Protein AF-A0A7Y2KHR9-F1 (afdb_monomer)

Sequence (99 aa):
PDAEYYEGTVRGVWEHKSEVDGLIRQAAENWRLERMTLVDRNILRLGAFEISRSGDIPFAVAINEAVDLGKRFGSEESGAFVNGILDQISEITRKKVRP

Mean predicted aligned error: 3.74 Å

Solvent-accessible surface area (backbone atoms only — not comparable to full-atom values): 5502 Å² total; per-residue (Å²): 137,54,72,68,55,53,51,51,50,55,50,47,37,63,78,41,38,71,60,38,55,46,48,51,46,68,42,31,81,92,48,63,70,87,77,47,53,77,56,54,47,51,38,48,38,51,33,45,38,55,50,69,65,73,56,98,65,58,57,69,56,44,40,51,56,33,19,52,50,19,56,72,70,46,51,94,60,28,22,62,53,45,38,58,40,47,52,43,40,50,52,56,47,53,57,71,71,52,130

Structure (mmCIF, N/CA/C/O backbone):
data_AF-A0A7Y2KHR9-F1
#
_entry.id   AF-A0A7Y2KHR9-F1
#
loop_
_atom_site.group_PDB
_atom_site.id
_atom_site.type_symbol
_atom_site.label_atom_id
_atom_site.label_alt_id
_atom_site.label_comp_id
_atom_site.label_asym_id
_atom_site.label_entity_id
_atom_site.label_seq_id
_atom_site.pdbx_PDB_ins_code
_atom_site.Cartn_x
_atom_site.Cartn_y
_atom_site.Cartn_z
_atom_site.occupancy
_atom_site.B_iso_or_equiv
_atom_site.auth_seq_id
_atom_site.auth_comp_id
_atom_site.auth_asym_id
_atom_site.auth_atom_id
_atom_site.pdbx_PDB_model_num
ATOM 1 N N . PRO A 1 1 ? 14.998 1.189 -9.710 1.00 65.25 1 PRO A N 1
ATOM 2 C CA . PRO A 1 1 ? 13.884 1.223 -10.687 1.00 65.25 1 PRO A CA 1
ATOM 3 C C . PRO A 1 1 ? 14.068 2.382 -11.675 1.00 65.25 1 PRO A C 1
ATOM 5 O O . PRO A 1 1 ? 14.627 3.409 -11.295 1.00 65.25 1 PRO A O 1
ATOM 8 N N . ASP A 1 2 ? 13.652 2.195 -12.925 1.00 82.44 2 ASP A N 1
ATOM 9 C CA . ASP A 1 2 ? 13.709 3.187 -14.006 1.00 82.44 2 ASP A CA 1
ATOM 10 C C . ASP A 1 2 ? 12.294 3.537 -14.508 1.00 82.44 2 ASP A C 1
ATOM 12 O O . ASP A 1 2 ? 11.293 3.075 -13.962 1.00 82.44 2 ASP A O 1
ATOM 16 N N . ALA A 1 3 ? 12.191 4.412 -15.511 1.00 83.69 3 ALA A N 1
ATOM 17 C CA . ALA A 1 3 ? 10.901 4.887 -16.012 1.00 83.69 3 ALA A CA 1
ATOM 18 C C . ALA A 1 3 ? 10.015 3.755 -16.566 1.00 83.69 3 ALA A C 1
ATOM 20 O O . ALA A 1 3 ? 8.804 3.774 -16.348 1.00 83.69 3 ALA A O 1
ATOM 21 N N . GLU A 1 4 ? 10.618 2.767 -17.230 1.00 86.06 4 GLU A N 1
ATOM 22 C CA . GLU A 1 4 ? 9.912 1.623 -17.811 1.00 86.06 4 GLU A CA 1
ATOM 23 C C . GLU A 1 4 ? 9.295 0.746 -16.716 1.00 86.06 4 GLU A C 1
ATOM 25 O O . GLU A 1 4 ? 8.126 0.364 -16.813 1.00 86.06 4 GLU A O 1
ATOM 30 N N . TYR A 1 5 ? 10.030 0.525 -15.619 1.00 85.25 5 TYR A N 1
ATOM 31 C CA . TYR A 1 5 ? 9.498 -0.146 -14.435 1.00 85.25 5 TYR A CA 1
ATOM 32 C C . TYR A 1 5 ? 8.238 0.550 -13.898 1.00 85.25 5 TYR A C 1
ATOM 34 O O . TYR A 1 5 ? 7.205 -0.090 -13.694 1.00 85.25 5 TYR A O 1
ATOM 42 N N . TYR A 1 6 ? 8.297 1.868 -13.684 1.00 85.56 6 TYR A N 1
ATOM 43 C CA . TYR A 1 6 ? 7.169 2.606 -13.107 1.00 85.56 6 TYR A CA 1
ATOM 44 C C . TYR A 1 6 ? 5.949 2.639 -14.036 1.00 85.56 6 TYR A C 1
ATOM 46 O O . TYR A 1 6 ? 4.820 2.492 -13.562 1.00 85.56 6 TYR A O 1
ATOM 54 N N . GLU A 1 7 ? 6.156 2.798 -15.345 1.00 88.62 7 GLU A N 1
ATOM 55 C CA . GLU A 1 7 ? 5.073 2.731 -16.330 1.00 88.62 7 GLU A CA 1
ATOM 56 C C . GLU A 1 7 ? 4.409 1.348 -16.328 1.00 88.62 7 GLU A C 1
ATOM 58 O O . GLU A 1 7 ? 3.177 1.252 -16.265 1.00 88.62 7 GLU A O 1
ATOM 63 N N . GLY A 1 8 ? 5.217 0.284 -16.319 1.00 90.00 8 GLY A N 1
ATOM 64 C CA . GLY A 1 8 ? 4.746 -1.095 -16.234 1.00 90.00 8 GLY A CA 1
ATOM 65 C C . GLY A 1 8 ? 3.910 -1.349 -14.980 1.00 90.00 8 GLY A C 1
ATOM 66 O O . GLY A 1 8 ? 2.824 -1.925 -15.072 1.00 90.00 8 GLY A O 1
ATOM 67 N N . THR A 1 9 ? 4.353 -0.855 -13.822 1.00 89.31 9 THR A N 1
ATOM 68 C CA . THR A 1 9 ? 3.613 -0.979 -12.558 1.00 89.31 9 THR A CA 1
ATOM 69 C C . THR A 1 9 ? 2.278 -0.242 -12.607 1.00 89.31 9 THR A C 1
ATOM 71 O O . THR A 1 9 ? 1.246 -0.816 -12.258 1.00 89.31 9 THR A O 1
ATOM 74 N N . VAL A 1 10 ? 2.251 1.008 -13.078 1.00 91.88 10 VAL A N 1
ATOM 75 C CA . VAL A 1 10 ? 1.005 1.791 -13.166 1.00 91.88 10 VAL A CA 1
ATOM 76 C C . VAL A 1 10 ? 0.015 1.149 -14.138 1.00 91.88 10 VAL A C 1
ATOM 78 O O . VAL A 1 10 ? -1.168 1.010 -13.810 1.00 91.88 10 VAL A O 1
ATOM 81 N N . ARG A 1 11 ? 0.485 0.721 -15.314 1.00 94.38 11 ARG A N 1
ATOM 82 C CA . ARG A 1 11 ? -0.347 0.003 -16.284 1.00 94.38 11 ARG A CA 1
ATOM 83 C C . ARG A 1 11 ? -0.865 -1.308 -15.696 1.00 94.38 11 ARG A C 1
ATOM 85 O O . ARG A 1 11 ? -2.060 -1.577 -15.783 1.00 94.38 11 ARG A O 1
ATOM 92 N N . GLY A 1 12 ? -0.002 -2.077 -15.042 1.00 93.50 12 GLY A N 1
ATOM 93 C CA . GLY A 1 12 ? -0.369 -3.334 -14.402 1.00 93.50 12 GLY A CA 1
ATOM 94 C C . GLY A 1 12 ? -1.433 -3.157 -13.317 1.00 93.50 12 GLY A C 1
ATOM 95 O O . GLY A 1 12 ? -2.422 -3.888 -13.304 1.00 93.50 12 GLY A O 1
ATOM 96 N N . VAL A 1 13 ? -1.310 -2.131 -12.469 1.00 94.94 13 VAL A N 1
ATOM 97 C CA . VAL A 1 13 ? -2.356 -1.765 -11.499 1.00 94.94 13 VAL A CA 1
ATOM 98 C C . VAL A 1 13 ? -3.681 -1.472 -12.196 1.00 94.94 13 VAL A C 1
ATOM 100 O O . VAL A 1 13 ? -4.731 -1.891 -11.710 1.00 94.94 13 VAL A O 1
ATOM 103 N N . TRP A 1 14 ? -3.656 -0.744 -13.314 1.00 95.69 14 TRP A N 1
ATOM 104 C CA . TRP A 1 14 ? -4.868 -0.410 -14.059 1.00 95.69 14 TRP A CA 1
ATOM 105 C C . TRP A 1 14 ? -5.538 -1.650 -14.662 1.00 95.69 14 TRP A C 1
ATOM 107 O O . TRP A 1 14 ? -6.742 -1.844 -14.494 1.00 95.69 14 TRP A O 1
ATOM 117 N N . GLU A 1 15 ? -4.757 -2.516 -15.304 1.00 96.81 15 GLU A N 1
ATOM 118 C CA . GLU A 1 15 ? -5.226 -3.755 -15.935 1.00 96.81 15 GLU A CA 1
ATOM 119 C C . GLU A 1 15 ? -5.760 -4.765 -14.907 1.00 96.81 15 GLU A C 1
ATOM 121 O O . GLU A 1 15 ? -6.783 -5.409 -15.135 1.00 96.81 15 GLU A O 1
ATOM 126 N N . HIS A 1 16 ? -5.127 -4.848 -13.733 1.00 95.69 16 HIS A N 1
ATOM 127 C CA . HIS A 1 16 ? -5.479 -5.786 -12.660 1.00 95.69 16 HIS A CA 1
ATOM 128 C C . HIS A 1 16 ? -6.285 -5.141 -11.531 1.00 95.69 16 HIS A C 1
ATOM 130 O O . HIS A 1 16 ? -6.429 -5.703 -10.444 1.00 95.69 16 HIS A O 1
ATOM 136 N N . LYS A 1 17 ? -6.862 -3.961 -11.774 1.00 95.50 17 LYS A N 1
ATOM 137 C CA . LYS A 1 17 ? -7.478 -3.139 -10.728 1.00 95.50 17 LYS A CA 1
ATOM 138 C C . LYS A 1 17 ? -8.523 -3.886 -9.898 1.00 95.50 17 LYS A C 1
ATOM 140 O O . LYS A 1 17 ? -8.587 -3.696 -8.688 1.00 95.50 17 LYS A O 1
ATOM 145 N N . SER A 1 18 ? -9.364 -4.708 -10.529 1.00 96.06 18 SER A N 1
ATOM 146 C CA . SER A 1 18 ? -10.416 -5.449 -9.817 1.00 96.06 18 SER A CA 1
ATOM 147 C C . SER A 1 18 ? -9.846 -6.506 -8.868 1.00 96.06 18 SER A C 1
ATOM 149 O O . SER A 1 18 ? -10.373 -6.691 -7.773 1.00 96.06 18 SER A O 1
ATOM 151 N N . GLU A 1 19 ? -8.779 -7.187 -9.280 1.00 95.00 19 GLU A N 1
ATOM 152 C CA . GLU A 1 19 ? -8.079 -8.190 -8.477 1.00 95.00 19 GLU A CA 1
ATOM 153 C C . GLU A 1 19 ? -7.368 -7.526 -7.293 1.00 95.00 19 GLU A C 1
ATOM 155 O O . GLU A 1 19 ? -7.563 -7.925 -6.144 1.00 95.00 19 GLU A O 1
ATOM 160 N N . VAL A 1 20 ? -6.637 -6.443 -7.566 1.00 96.00 20 VAL A N 1
ATOM 161 C CA . VAL A 1 20 ? -5.934 -5.637 -6.561 1.00 96.00 20 VAL A CA 1
ATOM 162 C C . VAL A 1 20 ? -6.912 -5.057 -5.535 1.00 96.00 20 VAL A C 1
ATOM 164 O O . VAL A 1 20 ? -6.718 -5.211 -4.331 1.00 96.00 20 VAL A O 1
ATOM 167 N N . ASP A 1 21 ? -8.012 -4.446 -5.987 1.00 96.25 21 ASP A N 1
ATOM 168 C CA . ASP A 1 21 ? -9.060 -3.941 -5.095 1.00 96.25 21 ASP A CA 1
ATOM 169 C C . ASP A 1 21 ? -9.701 -5.082 -4.275 1.00 96.25 21 ASP A C 1
ATOM 171 O O . ASP A 1 21 ? -10.146 -4.859 -3.149 1.00 96.25 21 ASP A O 1
ATOM 175 N N . GLY A 1 22 ? -9.770 -6.299 -4.822 1.00 95.00 22 GLY A N 1
ATOM 176 C CA . GLY A 1 22 ? -10.222 -7.498 -4.114 1.00 95.00 22 GLY A CA 1
ATOM 177 C C . GLY A 1 22 ? -9.278 -7.906 -2.982 1.00 95.00 22 GLY A C 1
ATOM 178 O O . GLY A 1 22 ? -9.738 -8.135 -1.865 1.00 95.00 22 GLY A O 1
ATOM 179 N N . LEU A 1 23 ? -7.966 -7.926 -3.239 1.00 94.81 23 LEU A N 1
ATOM 180 C CA . LEU A 1 23 ? -6.942 -8.201 -2.222 1.00 94.81 23 LEU A CA 1
ATOM 181 C C . LEU A 1 23 ? -6.971 -7.168 -1.094 1.00 94.81 23 LEU A C 1
ATOM 183 O O . LEU A 1 23 ? -6.948 -7.539 0.078 1.00 94.81 23 LEU A O 1
ATOM 187 N N . ILE A 1 24 ? -7.094 -5.882 -1.434 1.00 96.31 24 ILE A N 1
ATOM 188 C CA . ILE A 1 24 ? -7.189 -4.818 -0.428 1.00 96.31 24 ILE A CA 1
ATOM 189 C C . ILE A 1 24 ? -8.441 -5.006 0.431 1.00 96.31 24 ILE A C 1
ATOM 191 O O . ILE A 1 24 ? -8.358 -4.907 1.650 1.00 96.31 24 ILE A O 1
ATOM 195 N N . ARG A 1 25 ? -9.595 -5.324 -0.171 1.00 95.12 25 ARG A N 1
ATOM 196 C CA . ARG A 1 25 ? -10.823 -5.604 0.593 1.00 95.12 25 ARG A CA 1
ATOM 197 C C . ARG A 1 25 ? -10.690 -6.827 1.495 1.00 95.12 25 ARG A C 1
ATOM 199 O O . ARG A 1 25 ? -11.252 -6.818 2.581 1.00 95.12 25 ARG A O 1
ATOM 206 N N . GLN A 1 26 ? -9.963 -7.853 1.058 1.00 93.50 26 GLN A N 1
ATOM 207 C CA . GLN A 1 26 ? -9.711 -9.043 1.867 1.00 93.50 26 GLN A CA 1
ATOM 208 C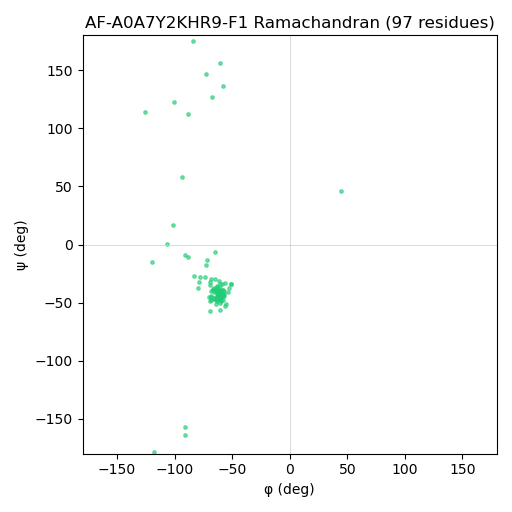 C . GLN A 1 26 ? -8.835 -8.728 3.088 1.00 93.50 26 GLN A C 1
ATOM 210 O O . GLN A 1 26 ? -9.089 -9.255 4.162 1.00 93.50 26 GLN A O 1
ATOM 215 N N . ALA A 1 27 ? -7.833 -7.862 2.930 1.00 94.56 27 ALA A N 1
ATOM 216 C CA . ALA A 1 27 ? -6.957 -7.437 4.022 1.00 94.56 27 ALA A CA 1
ATOM 217 C C . ALA A 1 27 ? -7.594 -6.384 4.947 1.00 94.56 27 ALA A C 1
ATOM 219 O O . ALA A 1 27 ? -7.260 -6.298 6.126 1.00 94.56 27 ALA A O 1
ATOM 220 N N . ALA A 1 28 ? -8.515 -5.574 4.427 1.00 90.62 28 ALA A N 1
ATOM 221 C CA . ALA A 1 28 ? -9.176 -4.495 5.149 1.00 90.62 28 ALA A CA 1
ATOM 222 C C . ALA A 1 28 ? -10.513 -4.947 5.764 1.00 90.62 28 ALA A C 1
ATOM 224 O O . ALA A 1 28 ? -11.554 -4.353 5.481 1.00 90.62 28 ALA A O 1
ATOM 225 N N . GLU A 1 29 ? -10.498 -5.973 6.623 1.00 75.31 29 GLU A N 1
ATOM 226 C CA . GLU A 1 29 ? -11.715 -6.599 7.183 1.00 75.31 29 GLU A CA 1
ATOM 227 C C . GLU A 1 29 ? -12.712 -5.591 7.792 1.00 75.31 29 GLU A C 1
ATOM 229 O O . GLU A 1 29 ? -13.924 -5.752 7.660 1.00 75.31 29 GLU A O 1
ATOM 234 N N . ASN A 1 30 ? -12.212 -4.502 8.390 1.00 77.44 30 ASN A N 1
ATOM 235 C CA . ASN A 1 30 ? -13.030 -3.457 9.020 1.00 77.44 30 ASN A CA 1
ATOM 236 C C . ASN A 1 30 ? -13.107 -2.141 8.223 1.00 77.44 30 ASN A C 1
ATOM 238 O O . ASN A 1 30 ? -13.760 -1.194 8.668 1.00 77.44 30 ASN A O 1
ATOM 242 N N . TRP A 1 31 ? -12.462 -2.048 7.053 1.00 81.44 31 TRP A N 1
ATOM 243 C CA . TRP A 1 31 ? -12.361 -0.795 6.300 1.00 81.44 31 TRP A CA 1
ATOM 244 C C . TRP A 1 31 ? -12.851 -0.942 4.864 1.00 81.44 31 TRP A C 1
ATOM 246 O O . TRP A 1 31 ? -12.239 -1.590 4.018 1.00 81.44 31 TRP A O 1
ATOM 256 N N . ARG A 1 32 ? -13.954 -0.260 4.546 1.00 82.25 32 ARG A N 1
ATOM 257 C CA . ARG A 1 32 ? -14.447 -0.208 3.167 1.00 82.25 32 ARG A CA 1
ATOM 258 C C . ARG A 1 32 ? -13.464 0.576 2.302 1.00 82.25 32 ARG A C 1
ATOM 260 O O . ARG A 1 32 ? -13.161 1.728 2.611 1.00 82.25 32 ARG A O 1
ATOM 267 N N . LEU A 1 33 ? -13.033 -0.019 1.190 1.00 83.62 33 LEU A N 1
ATOM 268 C CA . LEU A 1 33 ? -12.131 0.594 0.206 1.00 83.62 33 LEU A CA 1
ATOM 269 C C . LEU A 1 33 ? -12.611 1.983 -0.249 1.00 83.62 33 LEU A C 1
ATOM 271 O O . LEU A 1 33 ? -11.817 2.883 -0.514 1.00 83.62 33 LEU A O 1
ATOM 275 N N . GLU A 1 34 ? -13.925 2.176 -0.331 1.00 85.88 34 GLU A N 1
ATOM 276 C CA . GLU A 1 34 ? -14.547 3.426 -0.768 1.00 85.88 34 GLU A CA 1
ATOM 277 C C . GLU A 1 34 ? -14.437 4.554 0.272 1.00 85.88 34 GLU A C 1
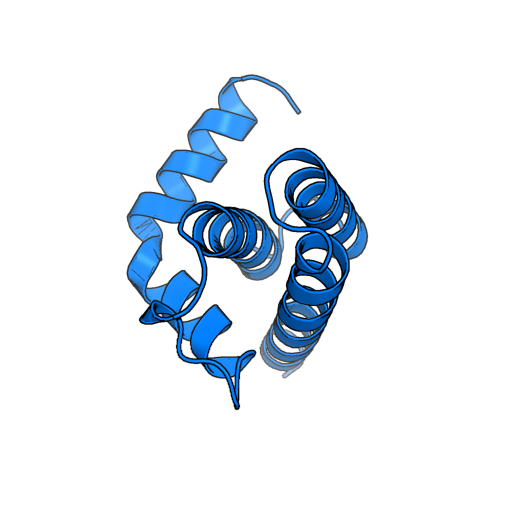ATOM 279 O O . GLU A 1 34 ? -14.608 5.716 -0.084 1.00 85.88 34 GLU A O 1
ATOM 284 N N . ARG A 1 35 ? -14.141 4.225 1.537 1.00 89.31 35 ARG A N 1
ATOM 285 C CA . ARG A 1 35 ? -13.919 5.191 2.627 1.00 89.31 35 ARG A CA 1
ATOM 286 C C . ARG A 1 35 ? -12.456 5.607 2.779 1.00 89.31 35 ARG A C 1
ATOM 288 O O . ARG A 1 35 ? -12.169 6.506 3.560 1.00 89.31 35 ARG A O 1
ATOM 295 N N . MET A 1 36 ? -11.540 4.946 2.077 1.00 92.94 36 MET A N 1
ATOM 296 C CA . MET A 1 36 ? -10.128 5.324 2.070 1.00 92.94 36 MET A CA 1
ATOM 297 C C . MET A 1 36 ? -9.945 6.612 1.267 1.00 92.94 36 MET A C 1
ATOM 299 O O . MET A 1 36 ? -10.644 6.833 0.269 1.00 92.94 36 MET A O 1
ATOM 303 N N . THR A 1 37 ? -8.987 7.448 1.668 1.00 95.19 37 THR A N 1
ATOM 304 C CA . THR A 1 37 ? -8.642 8.633 0.878 1.00 95.19 37 THR A CA 1
ATOM 305 C C . THR A 1 37 ? -8.169 8.215 -0.516 1.00 95.19 37 THR A C 1
ATOM 307 O O . THR A 1 37 ? -7.710 7.089 -0.737 1.00 95.19 37 THR A O 1
ATOM 310 N N . LEU A 1 38 ? -8.278 9.121 -1.495 1.00 95.75 38 LEU A N 1
ATOM 311 C CA . LEU A 1 38 ? -7.796 8.839 -2.850 1.00 95.75 38 LEU A CA 1
ATOM 312 C C . LEU A 1 38 ? -6.299 8.504 -2.861 1.00 95.75 38 LEU A C 1
ATOM 314 O O . LEU A 1 38 ? -5.878 7.675 -3.665 1.00 95.75 38 LEU A O 1
ATOM 318 N N . VAL A 1 39 ? -5.522 9.129 -1.976 1.00 96.62 39 VAL A N 1
ATOM 319 C CA . VAL A 1 39 ? -4.080 8.910 -1.858 1.00 96.62 39 VAL A CA 1
ATOM 320 C C . VAL A 1 39 ? -3.804 7.518 -1.300 1.00 96.62 39 VAL A C 1
ATOM 322 O O . VAL A 1 39 ? -3.205 6.705 -2.003 1.00 96.62 39 VAL A O 1
ATOM 325 N N . ASP A 1 40 ? -4.329 7.195 -0.114 1.00 96.69 40 ASP A N 1
ATOM 326 C CA . ASP A 1 40 ? -4.081 5.897 0.533 1.00 96.69 40 ASP A CA 1
ATOM 327 C C . ASP A 1 40 ? -4.527 4.746 -0.361 1.00 96.69 40 ASP A C 1
ATOM 329 O O . ASP A 1 40 ? -3.805 3.772 -0.552 1.00 96.69 40 ASP A O 1
ATOM 333 N N . ARG A 1 41 ? -5.699 4.879 -0.992 1.00 96.62 41 ARG A N 1
ATOM 334 C CA . ARG A 1 41 ? -6.226 3.842 -1.877 1.00 96.62 41 ARG A CA 1
ATOM 335 C C . ARG A 1 41 ? -5.308 3.561 -3.064 1.00 96.62 41 ARG A C 1
ATOM 337 O O . ARG A 1 41 ? -5.182 2.410 -3.466 1.00 96.62 41 ARG A O 1
ATOM 344 N N . ASN A 1 42 ? -4.708 4.587 -3.665 1.00 96.75 42 ASN A N 1
ATOM 345 C CA . ASN A 1 42 ? -3.819 4.385 -4.810 1.00 96.75 42 ASN A CA 1
ATOM 346 C C . ASN A 1 42 ? -2.429 3.896 -4.385 1.00 96.75 42 ASN A C 1
ATOM 348 O O . ASN A 1 42 ? -1.855 3.071 -5.090 1.00 96.75 42 ASN A O 1
ATOM 352 N N . ILE A 1 43 ? -1.936 4.304 -3.215 1.00 97.31 43 ILE A N 1
ATOM 353 C CA . ILE A 1 43 ? -0.711 3.748 -2.622 1.00 97.31 43 ILE A CA 1
ATOM 354 C C . ILE A 1 43 ? -0.890 2.257 -2.319 1.00 97.31 43 ILE A C 1
ATOM 356 O O . ILE A 1 43 ? -0.066 1.438 -2.719 1.00 97.31 43 ILE A O 1
ATOM 360 N N . LEU A 1 44 ? -2.012 1.889 -1.692 1.00 97.31 44 LEU A N 1
ATOM 361 C CA . LEU A 1 44 ? -2.354 0.494 -1.423 1.00 97.31 44 LEU A CA 1
ATOM 362 C C . LEU A 1 44 ? -2.445 -0.326 -2.707 1.00 97.31 44 LEU A C 1
ATOM 364 O O . LEU A 1 44 ? -1.989 -1.461 -2.725 1.00 97.31 44 LEU A O 1
ATOM 368 N N . ARG A 1 45 ? -2.996 0.234 -3.790 1.00 97.12 45 ARG A N 1
ATOM 369 C CA . ARG A 1 45 ? -3.050 -0.453 -5.089 1.00 97.12 45 ARG A CA 1
ATOM 370 C C . ARG A 1 45 ? -1.672 -0.745 -5.661 1.00 97.12 45 ARG A C 1
ATOM 372 O O . ARG A 1 45 ? -1.472 -1.849 -6.153 1.00 97.12 45 ARG A O 1
ATOM 379 N N . LEU A 1 46 ? -0.754 0.218 -5.596 1.00 95.44 46 LEU A N 1
ATOM 380 C CA . LEU A 1 46 ? 0.623 0.035 -6.057 1.00 95.44 46 LEU A CA 1
ATOM 381 C C . LEU A 1 46 ? 1.306 -1.086 -5.265 1.00 95.44 46 LEU A C 1
ATOM 383 O O . LEU A 1 46 ? 1.698 -2.092 -5.853 1.00 95.44 46 LEU A O 1
ATOM 387 N N . GLY A 1 47 ? 1.333 -0.971 -3.933 1.00 95.38 47 GLY A N 1
ATOM 388 C CA . GLY A 1 47 ? 1.986 -1.965 -3.079 1.00 95.38 47 GLY A CA 1
ATOM 389 C C . GLY A 1 47 ? 1.337 -3.350 -3.165 1.00 95.38 47 GLY A C 1
ATOM 390 O O . GLY A 1 47 ? 2.028 -4.361 -3.264 1.00 95.38 47 GLY A O 1
ATOM 391 N N . ALA A 1 48 ? 0.003 -3.424 -3.194 1.00 95.81 48 ALA A N 1
ATOM 392 C CA . ALA A 1 48 ? -0.711 -4.692 -3.322 1.00 95.81 48 ALA A CA 1
ATOM 393 C C . ALA A 1 48 ? -0.455 -5.365 -4.676 1.00 95.81 48 ALA A C 1
ATOM 395 O O . ALA A 1 48 ? -0.301 -6.585 -4.722 1.00 95.81 48 ALA A O 1
ATOM 396 N N . PHE A 1 49 ? -0.386 -4.593 -5.765 1.00 95.12 49 PHE A N 1
ATOM 397 C CA . PHE A 1 49 ? -0.048 -5.127 -7.081 1.00 95.12 49 PHE A CA 1
ATOM 398 C C . PHE A 1 49 ? 1.370 -5.706 -7.101 1.00 95.12 49 PHE A C 1
ATOM 400 O O . PHE A 1 49 ? 1.540 -6.858 -7.503 1.00 95.12 49 PHE A O 1
ATOM 407 N N . GLU A 1 50 ? 2.359 -4.965 -6.595 1.00 92.25 50 GLU A N 1
ATOM 408 C CA . GLU A 1 50 ? 3.751 -5.429 -6.513 1.00 92.25 50 GLU A CA 1
ATOM 409 C C . GLU A 1 50 ? 3.883 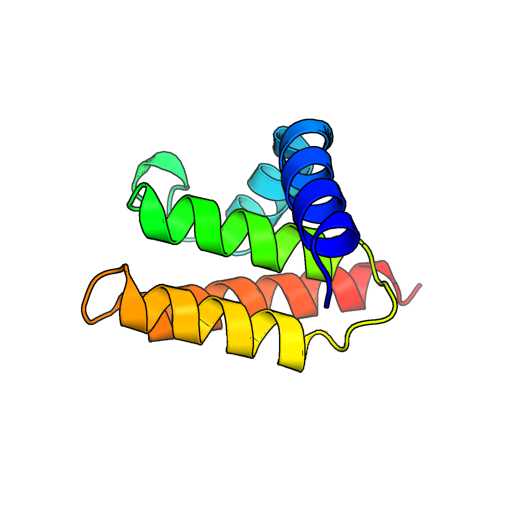-6.708 -5.671 1.00 92.25 50 GLU A C 1
ATOM 411 O O . GLU A 1 50 ? 4.501 -7.676 -6.115 1.00 92.25 50 GLU A O 1
ATOM 416 N N . ILE A 1 51 ? 3.229 -6.768 -4.504 1.00 93.94 51 ILE A N 1
ATOM 417 C CA . ILE A 1 51 ? 3.203 -7.972 -3.655 1.00 93.94 51 ILE A CA 1
ATOM 418 C C . ILE A 1 51 ? 2.536 -9.146 -4.389 1.00 93.94 51 ILE A C 1
ATOM 420 O O . ILE A 1 51 ? 3.063 -10.260 -4.394 1.00 93.94 51 ILE A O 1
ATOM 424 N N . SER A 1 52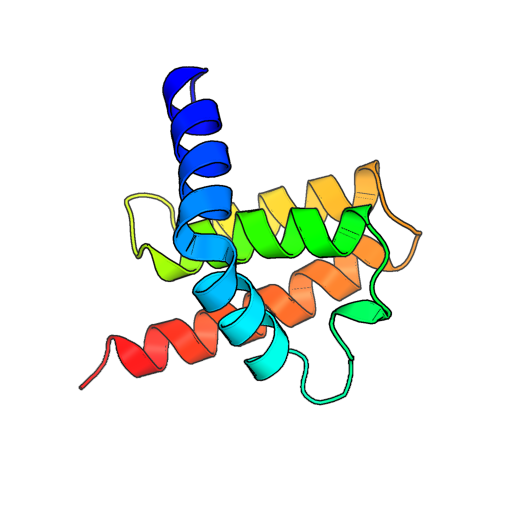 ? 1.388 -8.914 -5.036 1.00 90.88 52 SER A N 1
ATOM 425 C CA . SER A 1 52 ? 0.612 -9.971 -5.703 1.00 90.88 52 SER A CA 1
ATOM 426 C C . SER A 1 52 ? 1.342 -10.608 -6.885 1.00 90.88 52 SER A C 1
ATOM 428 O O . SER A 1 52 ? 1.164 -11.795 -7.155 1.00 90.88 52 SER A O 1
ATOM 430 N N . ARG A 1 53 ? 2.203 -9.844 -7.566 1.00 84.00 53 ARG A N 1
ATOM 431 C CA . ARG A 1 53 ? 2.969 -10.309 -8.726 1.00 84.00 53 ARG A CA 1
ATOM 432 C C . ARG A 1 53 ? 4.092 -11.280 -8.367 1.00 84.00 53 ARG A C 1
ATOM 434 O O . ARG A 1 53 ? 4.589 -11.926 -9.281 1.00 84.00 53 ARG A O 1
ATOM 441 N N . SER A 1 54 ? 4.461 -11.414 -7.083 1.00 65.19 54 SER A N 1
ATOM 442 C CA . SER A 1 54 ? 5.563 -12.284 -6.623 1.00 65.19 54 SER A CA 1
ATOM 443 C C . SER A 1 54 ? 6.818 -12.154 -7.505 1.00 65.19 54 SER A C 1
ATOM 445 O O . SER A 1 54 ? 7.373 -13.153 -7.955 1.00 65.19 54 SER A O 1
ATOM 447 N N . GLY A 1 55 ? 7.203 -10.912 -7.818 1.00 67.50 55 GLY A N 1
ATOM 448 C CA . GLY A 1 55 ? 8.335 -10.600 -8.694 1.00 67.50 55 GLY A CA 1
ATOM 449 C C . GLY A 1 55 ? 9.665 -10.435 -7.951 1.00 67.50 55 GLY A C 1
ATOM 450 O O . GLY A 1 55 ? 9.795 -10.793 -6.782 1.00 67.50 55 GLY A O 1
ATOM 451 N N . ASP A 1 56 ? 10.640 -9.829 -8.631 1.00 69.31 56 ASP A N 1
ATOM 452 C CA . ASP A 1 56 ? 12.033 -9.656 -8.179 1.00 69.31 56 ASP A CA 1
ATOM 453 C C . ASP A 1 56 ? 12.216 -8.758 -6.938 1.00 69.31 56 ASP A C 1
ATOM 455 O O . ASP A 1 56 ? 13.322 -8.645 -6.404 1.00 69.31 56 ASP A O 1
A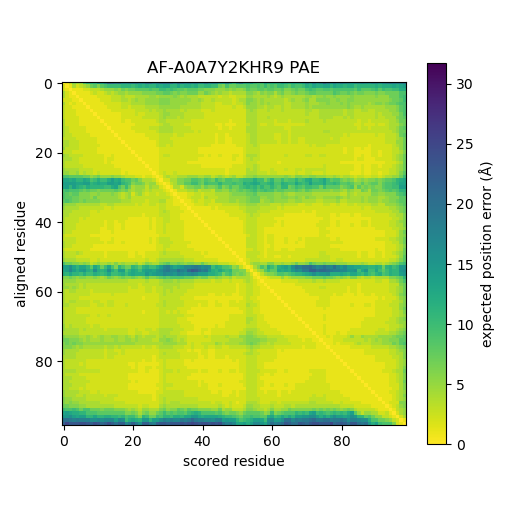TOM 459 N N . ILE A 1 57 ? 11.149 -8.107 -6.462 1.00 81.06 57 ILE A N 1
ATOM 460 C CA . ILE A 1 57 ? 11.203 -7.183 -5.327 1.00 81.06 57 ILE A CA 1
ATOM 461 C C . ILE A 1 57 ? 10.711 -7.878 -4.052 1.00 81.06 57 ILE A C 1
ATOM 463 O O . ILE A 1 57 ? 9.562 -8.326 -3.991 1.00 81.06 57 ILE A O 1
ATOM 467 N N . PRO A 1 58 ? 11.532 -7.926 -2.986 1.00 90.00 58 PRO A N 1
ATOM 468 C CA . PRO A 1 58 ? 11.092 -8.430 -1.694 1.00 90.00 58 PRO A CA 1
ATOM 469 C C . PRO A 1 58 ? 9.884 -7.648 -1.168 1.00 90.00 58 PRO A C 1
ATOM 471 O O . PRO A 1 58 ? 9.896 -6.419 -1.162 1.00 90.00 58 PRO A O 1
ATOM 474 N N . PHE A 1 59 ? 8.878 -8.343 -0.627 1.00 93.25 59 PHE A N 1
ATOM 475 C CA . PHE A 1 59 ? 7.652 -7.703 -0.122 1.00 93.25 59 PHE A CA 1
ATOM 476 C C . PHE A 1 59 ? 7.926 -6.578 0.883 1.00 93.25 59 PHE A C 1
ATOM 478 O O . PHE A 1 59 ? 7.272 -5.546 0.830 1.00 93.25 59 PHE A O 1
ATOM 485 N N . ALA A 1 60 ? 8.930 -6.738 1.750 1.00 93.56 60 ALA A N 1
ATOM 486 C CA . ALA A 1 60 ? 9.311 -5.707 2.715 1.00 93.56 60 ALA A CA 1
ATOM 487 C C . ALA A 1 60 ? 9.751 -4.392 2.046 1.00 93.56 60 ALA A C 1
ATOM 489 O O . ALA A 1 60 ? 9.481 -3.320 2.576 1.00 93.56 60 ALA A O 1
ATOM 490 N N . VAL A 1 61 ? 10.400 -4.462 0.878 1.00 93.50 61 VAL A N 1
ATOM 491 C CA . VAL A 1 61 ? 10.798 -3.270 0.117 1.00 93.50 61 VAL A CA 1
ATOM 492 C C . VAL A 1 61 ? 9.559 -2.574 -0.444 1.00 93.50 61 VAL A C 1
ATOM 494 O O . VAL A 1 61 ? 9.389 -1.384 -0.204 1.00 93.50 61 VAL A O 1
ATOM 497 N N . ALA A 1 62 ? 8.652 -3.314 -1.092 1.00 92.94 62 ALA A N 1
ATOM 498 C CA . ALA A 1 62 ? 7.399 -2.755 -1.614 1.00 92.94 62 ALA A CA 1
ATOM 499 C C . ALA A 1 62 ? 6.542 -2.105 -0.507 1.00 92.94 62 ALA A C 1
ATOM 501 O O . ALA A 1 62 ? 5.972 -1.031 -0.698 1.00 92.94 62 ALA A O 1
ATOM 502 N N . ILE A 1 63 ? 6.492 -2.725 0.678 1.00 96.75 63 ILE A N 1
ATOM 503 C CA . ILE A 1 63 ? 5.790 -2.181 1.848 1.00 96.75 63 ILE A CA 1
ATOM 504 C C . ILE A 1 63 ? 6.442 -0.875 2.310 1.00 96.75 63 ILE A C 1
ATOM 506 O O . ILE A 1 63 ? 5.744 0.125 2.450 1.00 96.75 63 ILE A O 1
ATOM 510 N N . ASN A 1 64 ? 7.763 -0.858 2.510 1.00 97.62 64 ASN A N 1
ATOM 511 C CA . ASN A 1 64 ? 8.470 0.332 2.990 1.00 97.62 64 ASN A CA 1
ATOM 512 C C . ASN A 1 64 ? 8.288 1.534 2.051 1.00 97.62 64 ASN A C 1
ATOM 514 O O . ASN A 1 64 ? 7.962 2.625 2.516 1.00 97.62 64 ASN A O 1
ATOM 518 N N . GLU A 1 65 ? 8.416 1.327 0.739 1.00 94.81 65 GLU A N 1
ATOM 519 C CA . GLU A 1 65 ? 8.215 2.390 -0.255 1.00 94.81 65 GLU A CA 1
ATOM 520 C C . GLU A 1 65 ? 6.778 2.933 -0.216 1.00 94.81 65 GLU A C 1
ATOM 522 O O . GLU A 1 65 ? 6.554 4.146 -0.190 1.00 94.81 65 GLU A O 1
ATOM 527 N N . ALA A 1 66 ? 5.778 2.050 -0.136 1.00 96.75 66 ALA A N 1
ATOM 528 C CA . ALA A 1 66 ? 4.383 2.461 -0.018 1.00 96.75 66 ALA A CA 1
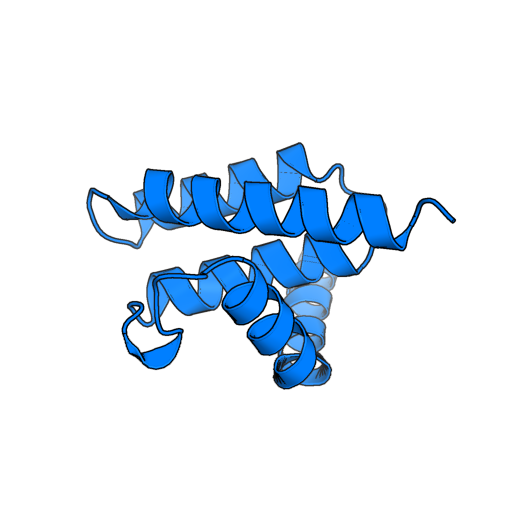ATOM 529 C C . ALA A 1 66 ? 4.108 3.229 1.288 1.00 96.75 66 ALA A C 1
ATOM 531 O O . ALA A 1 66 ? 3.378 4.223 1.287 1.00 96.75 66 ALA A O 1
ATOM 532 N N . VAL A 1 67 ? 4.712 2.813 2.402 1.00 98.25 67 VAL A N 1
ATOM 533 C CA . VAL A 1 67 ? 4.605 3.503 3.694 1.00 98.25 67 VAL A CA 1
ATOM 534 C C . VAL A 1 67 ? 5.195 4.906 3.619 1.00 98.25 67 VAL A C 1
ATOM 536 O O . VAL A 1 67 ? 4.591 5.854 4.128 1.00 98.25 67 VAL A O 1
ATOM 539 N N . ASP A 1 68 ? 6.336 5.070 2.957 1.00 98.12 68 ASP A N 1
ATOM 540 C CA . ASP A 1 68 ? 6.971 6.375 2.796 1.00 98.12 68 ASP A CA 1
ATOM 541 C C . ASP A 1 68 ? 6.172 7.298 1.865 1.00 98.12 68 ASP A C 1
ATOM 543 O O . ASP A 1 68 ? 6.034 8.491 2.157 1.00 98.12 68 ASP A O 1
ATOM 547 N N . LEU A 1 69 ? 5.525 6.759 0.824 1.00 97.50 69 LEU A N 1
ATOM 548 C CA . LEU A 1 69 ? 4.517 7.500 0.055 1.00 97.50 69 LEU A CA 1
ATOM 549 C C . LEU A 1 69 ? 3.334 7.927 0.938 1.00 97.50 69 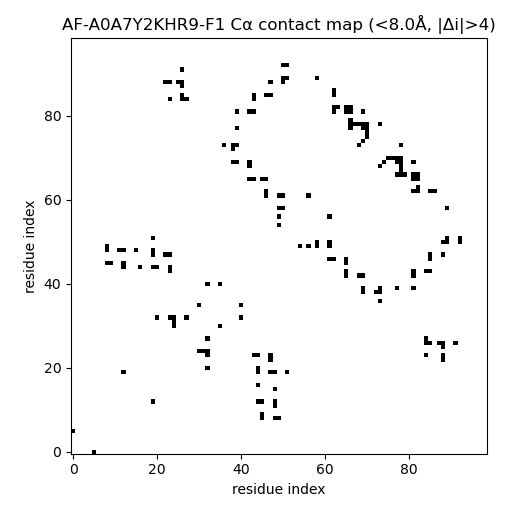LEU A C 1
ATOM 551 O O . LEU A 1 69 ? 2.870 9.065 0.832 1.00 97.50 69 LEU A O 1
ATOM 555 N N . GLY A 1 70 ? 2.871 7.047 1.831 1.00 98.06 70 GLY A N 1
ATOM 556 C CA . GLY A 1 70 ? 1.772 7.320 2.759 1.00 98.06 70 GLY A CA 1
ATOM 557 C C . GLY A 1 70 ? 2.099 8.466 3.713 1.00 98.06 70 GLY A C 1
ATOM 558 O O . GLY A 1 70 ? 1.304 9.391 3.852 1.00 98.06 70 GLY A O 1
ATOM 559 N N . LYS A 1 71 ? 3.301 8.460 4.301 1.00 97.62 71 LYS A N 1
ATOM 560 C CA . LYS A 1 71 ? 3.793 9.552 5.160 1.00 97.62 71 LYS A CA 1
ATOM 561 C C . LYS A 1 71 ? 3.938 10.872 4.404 1.00 97.62 71 LYS A C 1
ATOM 563 O O . LYS A 1 71 ? 3.730 11.936 4.977 1.00 97.62 71 LYS A O 1
ATOM 568 N N . ARG A 1 72 ? 4.349 10.813 3.135 1.00 97.94 72 ARG A N 1
ATOM 569 C CA . ARG A 1 72 ? 4.652 12.006 2.337 1.00 97.94 72 ARG A CA 1
ATOM 570 C C . ARG A 1 72 ? 3.411 12.692 1.774 1.00 97.94 72 ARG A C 1
ATOM 572 O O . ARG A 1 72 ? 3.405 13.915 1.663 1.00 97.94 72 ARG A O 1
ATOM 579 N N . PHE A 1 73 ? 2.409 11.921 1.361 1.00 97.56 73 PHE A N 1
ATOM 580 C CA . PHE A 1 73 ? 1.267 12.437 0.599 1.00 97.56 73 PHE A CA 1
ATOM 581 C C . PHE A 1 73 ? -0.086 12.233 1.285 1.00 97.56 73 PHE A C 1
ATOM 583 O O . PHE A 1 73 ? -1.076 12.822 0.848 1.00 97.56 73 PHE A O 1
ATOM 590 N N . GLY A 1 74 ? -0.149 11.377 2.303 1.00 94.50 74 GLY A N 1
ATOM 591 C CA . GLY A 1 74 ? -1.365 11.081 3.046 1.00 94.50 74 GLY A CA 1
ATOM 592 C C . GLY A 1 74 ? -1.569 11.983 4.264 1.00 94.50 74 GLY A C 1
ATOM 593 O O . GLY A 1 74 ? -1.063 13.100 4.352 1.00 94.50 74 GLY A O 1
ATOM 594 N N . SER A 1 75 ? -2.359 11.475 5.203 1.00 94.00 75 SER A N 1
ATOM 595 C CA . SER A 1 75 ? -2.563 12.039 6.537 1.00 94.00 75 SER A CA 1
ATOM 596 C C . SER A 1 75 ? -1.469 11.589 7.514 1.00 94.00 75 SER A C 1
ATOM 598 O O . SER A 1 75 ? -0.648 10.731 7.195 1.00 94.00 75 SER A O 1
ATOM 600 N N . GLU A 1 76 ? -1.499 12.114 8.739 1.00 93.94 76 GLU A N 1
ATOM 601 C CA . GLU A 1 76 ? -0.595 11.700 9.821 1.00 93.94 76 GLU A CA 1
ATOM 602 C C . GLU A 1 76 ? -0.657 10.185 10.103 1.00 93.94 76 GLU A C 1
ATOM 604 O O . GLU A 1 76 ? 0.361 9.555 10.383 1.00 93.94 76 GLU A O 1
ATOM 609 N N . GLU A 1 77 ? -1.831 9.569 9.937 1.00 95.62 77 GLU A N 1
ATOM 610 C CA . GLU A 1 77 ? -2.047 8.138 10.185 1.00 95.62 77 GLU A CA 1
ATOM 611 C C . GLU A 1 77 ? -1.753 7.254 8.959 1.00 95.62 77 GLU A C 1
ATOM 613 O O . GLU A 1 77 ? -1.667 6.027 9.075 1.00 95.62 77 GLU A O 1
ATOM 618 N N . SER A 1 78 ? -1.566 7.850 7.775 1.00 96.12 78 SER A N 1
ATOM 619 C CA . SER A 1 78 ? -1.502 7.117 6.504 1.00 96.12 78 SER A CA 1
ATOM 620 C C . SER A 1 78 ? -0.340 6.131 6.433 1.00 96.12 78 SER A C 1
ATOM 622 O O . SER A 1 78 ? -0.514 5.028 5.921 1.00 96.12 78 SER A O 1
ATOM 624 N N . GLY A 1 79 ? 0.832 6.474 6.975 1.00 97.62 79 GLY A N 1
ATOM 625 C CA . GLY A 1 79 ? 1.980 5.561 6.984 1.00 97.62 79 GLY A CA 1
ATOM 626 C C . GLY A 1 79 ? 1.692 4.263 7.749 1.00 97.62 79 GLY A C 1
ATOM 627 O O . GLY A 1 79 ? 1.928 3.172 7.233 1.00 97.62 79 GLY A O 1
ATOM 628 N N . ALA A 1 80 ? 1.130 4.374 8.956 1.00 96.94 80 ALA A N 1
ATOM 629 C CA . ALA A 1 80 ? 0.781 3.217 9.782 1.00 96.94 80 ALA A CA 1
ATOM 630 C C . ALA A 1 80 ? -0.373 2.408 9.169 1.00 96.94 80 ALA A C 1
ATOM 632 O O . ALA A 1 80 ? -0.328 1.176 9.150 1.00 96.94 80 ALA A O 1
ATOM 633 N N . PHE A 1 81 ? -1.373 3.101 8.621 1.00 95.69 81 PHE A N 1
ATOM 634 C CA . PHE A 1 81 ? -2.499 2.482 7.931 1.00 95.69 81 PHE A CA 1
ATOM 635 C C . PHE A 1 81 ? -2.050 1.663 6.711 1.00 95.69 81 PHE A C 1
ATOM 637 O O . PHE A 1 81 ? -2.399 0.487 6.596 1.00 95.69 81 PHE A O 1
ATOM 644 N N . VAL A 1 82 ? -1.232 2.251 5.830 1.00 97.44 82 VAL A N 1
ATOM 645 C CA . VAL A 1 82 ? -0.687 1.569 4.646 1.00 97.44 82 VAL A CA 1
ATOM 646 C C . VAL A 1 82 ? 0.137 0.351 5.053 1.00 97.44 82 VAL A C 1
ATOM 648 O O . VAL A 1 82 ? -0.071 -0.724 4.490 1.00 97.44 82 VAL A O 1
ATOM 651 N N . ASN A 1 83 ? 1.010 0.493 6.057 1.00 97.88 83 ASN A N 1
ATOM 652 C CA . ASN A 1 83 ? 1.827 -0.614 6.552 1.00 97.88 83 ASN A CA 1
ATOM 653 C C . ASN A 1 83 ? 0.956 -1.804 6.976 1.00 97.88 83 ASN A C 1
ATOM 655 O O . ASN A 1 83 ? 1.135 -2.914 6.484 1.00 97.88 83 ASN A O 1
ATOM 659 N N . GLY A 1 84 ? -0.030 -1.555 7.844 1.00 96.38 84 GLY A N 1
ATOM 660 C CA . GLY A 1 84 ? -0.881 -2.610 8.393 1.00 96.38 84 GLY A CA 1
ATOM 661 C C . GLY A 1 84 ? -1.663 -3.375 7.323 1.00 96.38 84 GLY A C 1
ATOM 662 O O . GLY A 1 84 ? -1.750 -4.601 7.385 1.00 96.38 84 GLY A O 1
ATOM 663 N N . ILE A 1 85 ? -2.201 -2.679 6.317 1.00 96.81 85 ILE A N 1
ATOM 664 C CA . ILE A 1 85 ? -2.938 -3.333 5.228 1.00 96.81 85 ILE A CA 1
ATOM 665 C C . ILE A 1 85 ? -1.997 -4.140 4.325 1.00 96.81 85 ILE A C 1
ATOM 667 O O . ILE A 1 85 ? -2.314 -5.282 3.991 1.00 96.81 85 ILE A O 1
ATOM 671 N N . LEU A 1 86 ? -0.845 -3.590 3.929 1.00 96.88 86 LEU A N 1
ATOM 672 C CA . LEU A 1 86 ? 0.078 -4.303 3.040 1.00 96.88 86 LEU A CA 1
ATOM 673 C C . LEU A 1 86 ? 0.750 -5.502 3.725 1.00 96.88 86 LEU A C 1
ATOM 675 O O . LEU A 1 86 ? 0.951 -6.527 3.071 1.00 96.88 86 LEU A O 1
ATOM 679 N N . ASP A 1 87 ? 1.007 -5.430 5.035 1.00 96.62 87 ASP A N 1
ATOM 680 C CA . ASP A 1 87 ? 1.456 -6.579 5.828 1.00 96.62 87 ASP A CA 1
ATOM 681 C C . ASP A 1 87 ? 0.445 -7.732 5.746 1.00 96.62 87 ASP A C 1
ATOM 683 O O . ASP A 1 87 ? 0.821 -8.863 5.420 1.00 96.62 87 ASP A O 1
ATOM 687 N N . GLN A 1 88 ? -0.851 -7.450 5.940 1.00 95.75 88 GLN A N 1
ATOM 688 C CA . GLN A 1 88 ? -1.915 -8.454 5.802 1.00 95.75 88 GLN A CA 1
ATOM 689 C C . GLN A 1 88 ? -1.994 -9.029 4.381 1.00 95.75 88 GLN A C 1
ATOM 691 O O . GLN A 1 88 ? -2.118 -10.244 4.209 1.00 95.75 88 GLN A O 1
ATOM 696 N N . ILE A 1 89 ? -1.864 -8.190 3.347 1.00 95.50 89 ILE A N 1
ATOM 697 C CA . ILE A 1 89 ? -1.823 -8.655 1.950 1.00 95.50 89 ILE A CA 1
ATOM 698 C C . ILE A 1 89 ? -0.621 -9.577 1.715 1.00 95.50 89 ILE A C 1
ATOM 700 O O . ILE A 1 89 ? -0.758 -10.599 1.034 1.00 95.50 89 ILE A O 1
ATOM 704 N N . SER A 1 90 ? 0.541 -9.262 2.290 1.00 94.56 90 SER A N 1
ATOM 705 C CA . SER A 1 90 ? 1.740 -10.096 2.174 1.00 94.56 90 SER A CA 1
ATOM 706 C C . SER A 1 90 ? 1.527 -11.489 2.780 1.00 94.56 90 SER A C 1
ATOM 708 O O . SER A 1 90 ? 1.894 -12.491 2.163 1.00 94.56 90 SER A O 1
ATOM 710 N N . GLU A 1 91 ? 0.838 -11.580 3.920 1.00 93.69 91 GLU A N 1
ATOM 711 C CA . GLU A 1 91 ? 0.491 -12.847 4.571 1.00 93.69 91 GLU A CA 1
ATOM 712 C C . GLU A 1 91 ? -0.529 -13.660 3.767 1.00 93.69 91 GLU A C 1
ATOM 714 O O . GLU A 1 91 ? -0.349 -14.865 3.565 1.00 93.69 91 GLU A O 1
ATOM 719 N N . ILE A 1 92 ? -1.578 -13.008 3.254 1.00 92.56 92 ILE A N 1
ATOM 720 C CA . ILE A 1 92 ? -2.562 -13.637 2.357 1.00 92.56 92 ILE A CA 1
ATOM 721 C C . ILE A 1 92 ? -1.856 -14.213 1.122 1.00 92.56 92 ILE A C 1
ATOM 723 O O . ILE A 1 92 ? -2.124 -15.347 0.719 1.00 92.56 92 ILE A O 1
ATOM 727 N N . THR A 1 93 ?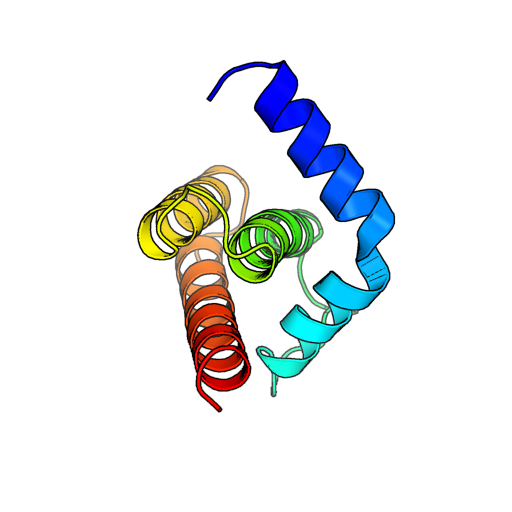 -0.933 -13.451 0.536 1.00 91.31 93 THR A N 1
ATOM 728 C CA . THR A 1 93 ? -0.205 -13.840 -0.677 1.00 91.31 93 THR A CA 1
ATOM 729 C C . THR A 1 93 ? 0.742 -15.008 -0.406 1.00 91.31 93 THR A C 1
ATOM 731 O O . THR A 1 93 ? 0.714 -15.996 -1.138 1.00 91.31 93 THR A O 1
ATOM 734 N N . ARG A 1 94 ? 1.504 -14.981 0.698 1.00 89.62 94 ARG A N 1
ATOM 735 C CA . ARG A 1 94 ? 2.374 -16.100 1.116 1.00 89.62 94 ARG A CA 1
ATOM 736 C C . ARG A 1 94 ? 1.603 -17.409 1.294 1.00 89.62 94 ARG A C 1
ATOM 738 O O . ARG A 1 94 ? 2.099 -18.461 0.894 1.00 89.62 94 ARG A O 1
ATOM 745 N N . LYS A 1 95 ? 0.392 -17.350 1.860 1.00 85.31 95 LYS A N 1
ATOM 746 C CA . LYS A 1 95 ? -0.485 -18.522 2.035 1.00 85.31 95 LYS A CA 1
ATOM 747 C C . LYS A 1 95 ? -1.019 -19.077 0.715 1.00 85.31 95 LYS A C 1
ATOM 749 O O . LYS A 1 95 ? -1.242 -20.272 0.636 1.00 85.31 95 LYS A O 1
ATOM 754 N N . LYS A 1 96 ? -1.207 -18.244 -0.316 1.00 76.94 96 LYS A N 1
ATOM 755 C CA . LYS A 1 96 ? -1.596 -18.710 -1.662 1.00 76.94 96 LYS A CA 1
ATOM 756 C C . LYS A 1 96 ? -0.449 -19.394 -2.413 1.00 76.94 96 LYS A C 1
ATOM 758 O O . LYS A 1 96 ? -0.709 -20.235 -3.262 1.00 76.94 96 LYS A O 1
ATOM 763 N N . VAL A 1 97 ? 0.801 -19.022 -2.122 1.00 69.19 97 VAL A N 1
ATOM 764 C CA . VAL A 1 97 ? 2.001 -19.575 -2.780 1.00 69.19 97 VAL A CA 1
AT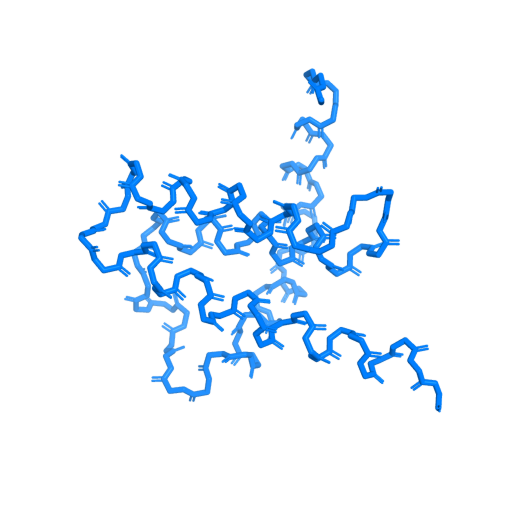OM 765 C C . VAL A 1 97 ? 2.454 -20.900 -2.153 1.00 69.19 97 VAL A C 1
ATOM 767 O O . VAL A 1 97 ? 3.067 -21.718 -2.834 1.00 69.19 97 VAL A O 1
ATOM 770 N N . ARG A 1 98 ? 2.163 -21.137 -0.867 1.00 57.69 98 ARG A N 1
ATOM 771 C CA . ARG A 1 98 ? 2.433 -22.423 -0.207 1.00 57.69 98 ARG A CA 1
ATOM 772 C C . ARG A 1 98 ? 1.232 -23.368 -0.388 1.00 57.69 98 ARG A C 1
ATOM 774 O O . ARG A 1 98 ? 0.182 -23.045 0.163 1.00 57.69 98 ARG A O 1
ATOM 781 N N . PRO A 1 99 ? 1.362 -24.475 -1.147 1.00 48.88 99 PRO A N 1
ATOM 782 C CA . PRO A 1 99 ? 0.308 -25.484 -1.267 1.00 48.88 99 PRO A CA 1
ATOM 783 C C . PRO A 1 99 ? 0.044 -26.215 0.055 1.00 48.88 99 PRO A C 1
ATOM 785 O O . PRO A 1 99 ? 0.980 -26.306 0.887 1.00 48.88 99 PRO A O 1
#

Foldseek 3Di:
DDPVVVVCLVVQLVVCVVVLLVLLCVLCVPDDLVPDDPQLSVLSSSLLSVLLVPDPDDSVVSQQVSLVSLCVPHDPCRSVVSNSSSVSSNVVNVVVVPD

Nearest PDB structures (foldseek):
  1eyv-assembly1_A  TM=9.574E-01  e=8.440E-05  Mycobacterium tuberculosis
  1tzw-assembly1_A  TM=8.642E-01  e=2.841E-05  Thermotoga maritima
  4eya-assembly1_A  TM=9.278E-01  e=1.539E-03  Aquifex aeolicus VF5
  3r2d-assembly1_A  TM=9.300E-01  e=3.915E-03  Aquifex aeolicus
  2jr0-assembly1_A  TM=8.381E-01  e=4.817E-03  Aquifex aeolicus

Radius of gyration: 12.55 Å; Cα contacts (8 Å, |Δi|>4): 100; chains: 1; bounding box: 28×38×28 Å

Secondary structure (DSSP, 8-state):
--HHHHHHHHHHHHHTHHHHHHHHHHH-TT--GGGS-HHHHHHHHHHHHHHHTT-SS-HHHHHHHHHHHHHHHS-TTHHHHHHHHHHHHHHHHHHHH--

pLDDT: mean 90.84, std 9.34, range [48.88, 98.25]